Protein AF-A0A5C3LIJ7-F1 (afdb_monomer_lite)

Radius of gyration: 15.21 Å; chains: 1; bounding box: 35×39×39 Å

InterPro domains:
  IPR023210 NADP-dependent oxidoreductase domain [PF00248] (15-131)
  IPR036812 NAD(P)-dependent oxidoreductase domain superfamily [G3DSA:3.20.20.100] (2-132)
  IPR036812 NAD(P)-dependent oxidoreductase domain superfamily [SSF51430] (4-131)
  IPR050523 Aldo/Keto Reductase Detoxification and Biosynthesis [PTHR43364] (5-132)

Secondary structure (DSSP, 8-state):
--EEE-GGG--EEESS-EEGGGBS-TTT-TTPBPHHHHHHHHHHHHTTT--EEEEE--TT---HHHHHHHHHHHHHHHHTT--TTT--EEEEEPP---SSSS-------HHHHHHHHHHHHHHHT-S--SB-

pLDDT: mean 71.36, std 15.49, range [33.0, 88.38]

Organism: NCBI:txid68775

Sequence (132 aa):
ILSVQLSNSGLKVSKIILGCMSYGSPEWQSWILEEEESIKHIKAVCLSSLPLLNMTPYLNLKVYSNGLSKVILGKAIKQHNLPQDEIIVMTKVCPTSHFHLSVCHTHVHSGYIFNSVKKSLECLQLDYVNVL

Structure (mmCIF, N/CA/C/O backbone):
data_AF-A0A5C3LIJ7-F1
#
_entry.id   AF-A0A5C3LIJ7-F1
#
loop_
_atom_site.group_PDB
_atom_site.id
_atom_site.type_symbol
_atom_site.label_atom_id
_atom_site.label_alt_id
_atom_site.label_comp_id
_atom_site.label_asym_id
_atom_site.label_entity_id
_atom_site.label_seq_id
_atom_site.pdbx_PDB_ins_code
_atom_site.Cartn_x
_atom_site.Cartn_y
_atom_site.Cartn_z
_atom_site.occupancy
_atom_site.B_iso_or_equiv
_atom_site.auth_seq_id
_atom_site.auth_comp_id
_atom_site.auth_asym_id
_atom_site.auth_atom_id
_atom_site.pdbx_PDB_model_num
ATOM 1 N N . ILE A 1 1 ? -3.546 0.415 20.564 1.00 55.91 1 ILE A N 1
ATOM 2 C CA . ILE A 1 1 ? -3.079 1.488 19.648 1.00 55.91 1 ILE A CA 1
ATOM 3 C C . ILE A 1 1 ? -4.150 2.573 19.636 1.00 55.91 1 ILE A C 1
ATOM 5 O O . ILE A 1 1 ? -5.321 2.234 19.532 1.00 55.91 1 ILE A O 1
ATOM 9 N N . LEU A 1 2 ? -3.793 3.845 19.854 1.00 63.16 2 LEU A N 1
ATOM 10 C CA . LEU A 1 2 ? -4.766 4.947 19.884 1.00 63.16 2 LEU A CA 1
ATOM 11 C C . LEU A 1 2 ? -5.250 5.223 18.452 1.00 63.16 2 LEU A C 1
ATOM 13 O O . LEU A 1 2 ? -4.527 5.848 17.680 1.00 63.16 2 LEU A O 1
ATOM 17 N N . SER A 1 3 ? -6.440 4.741 18.093 1.00 72.19 3 SER A N 1
ATOM 18 C CA . SER A 1 3 ? -7.085 5.054 16.813 1.00 72.19 3 SER A CA 1
ATOM 19 C C . SER A 1 3 ? -7.663 6.471 16.827 1.00 72.19 3 SER A C 1
ATOM 21 O O . SER A 1 3 ? -8.238 6.886 17.833 1.00 72.19 3 SER A O 1
ATOM 23 N N . VAL A 1 4 ? -7.564 7.189 15.713 1.00 82.62 4 VAL A N 1
ATOM 24 C CA . VAL A 1 4 ? -8.165 8.511 15.498 1.00 82.62 4 VAL A CA 1
ATOM 25 C C . VAL A 1 4 ? -9.199 8.439 14.382 1.00 82.62 4 VAL A C 1
ATOM 27 O O . VAL A 1 4 ? -9.069 7.645 13.451 1.00 82.62 4 VAL A O 1
ATOM 30 N N . GLN A 1 5 ? -10.252 9.246 14.482 1.00 84.88 5 GLN A N 1
ATOM 31 C CA . GLN A 1 5 ? -11.265 9.318 13.437 1.00 84.88 5 GLN A CA 1
ATOM 32 C C . GLN A 1 5 ? -10.744 10.159 12.268 1.00 84.88 5 GLN A C 1
ATOM 34 O O . GLN A 1 5 ? -10.265 11.278 12.463 1.00 84.88 5 GLN A O 1
ATOM 39 N N . LEU A 1 6 ? -10.835 9.621 11.052 1.00 81.00 6 LEU A N 1
ATOM 40 C CA . LEU A 1 6 ? -10.431 10.316 9.837 1.00 81.00 6 LEU A CA 1
ATOM 41 C C . LEU A 1 6 ? -11.521 11.316 9.433 1.00 81.00 6 LEU A C 1
ATOM 43 O O . LEU A 1 6 ? -12.401 11.012 8.624 1.00 81.00 6 LEU A O 1
ATOM 47 N N . SER A 1 7 ? -11.468 12.519 10.009 1.00 85.12 7 SER A N 1
ATOM 48 C CA . SER A 1 7 ? -12.447 13.586 9.760 1.00 85.12 7 SER A CA 1
ATOM 49 C C . SER A 1 7 ? -13.894 13.070 9.920 1.00 85.12 7 SER A C 1
ATOM 51 O O . SER A 1 7 ? -14.186 12.311 10.844 1.00 85.12 7 SER A O 1
ATOM 53 N N . ASN A 1 8 ? -14.797 13.430 9.007 1.00 84.31 8 ASN A N 1
ATOM 54 C CA . ASN A 1 8 ? -16.209 13.041 9.030 1.00 84.31 8 ASN A CA 1
ATOM 55 C C . ASN A 1 8 ? -16.505 11.733 8.271 1.00 84.31 8 ASN A C 1
ATOM 57 O O . ASN A 1 8 ? -17.666 11.408 8.054 1.00 84.31 8 ASN A O 1
ATOM 61 N N . SER A 1 9 ? -15.482 10.969 7.867 1.00 79.38 9 SER A N 1
ATOM 62 C CA . SER A 1 9 ? -15.670 9.724 7.096 1.00 79.38 9 SER A CA 1
ATOM 63 C C . SER A 1 9 ? -16.207 8.551 7.926 1.00 79.38 9 SER A C 1
ATOM 65 O O . SER A 1 9 ? -16.587 7.526 7.371 1.00 79.38 9 SER A O 1
ATOM 67 N N . GLY A 1 10 ? -16.188 8.664 9.258 1.00 82.56 10 GLY A N 1
ATOM 68 C CA . GLY A 1 10 ? -16.522 7.563 10.170 1.00 82.56 10 GLY A CA 1
ATOM 69 C C . GLY A 1 10 ? -15.438 6.480 10.275 1.00 82.56 10 GLY A C 1
ATOM 70 O O . GLY A 1 10 ? -15.540 5.607 11.135 1.00 82.56 10 GLY A O 1
ATOM 71 N N . LEU A 1 11 ? -14.370 6.552 9.469 1.00 81.12 11 LEU A N 1
ATOM 72 C CA . LEU A 1 11 ? -13.253 5.610 9.519 1.00 81.12 11 LEU A CA 1
ATOM 73 C C . LEU A 1 11 ? -12.365 5.881 10.738 1.00 81.12 11 LEU A C 1
ATOM 75 O O . LEU A 1 11 ? -11.951 7.016 10.985 1.00 81.12 11 LEU A O 1
ATOM 79 N N . LYS A 1 12 ? -12.028 4.823 11.479 1.00 81.56 12 LYS A N 1
ATOM 80 C CA . LYS A 1 12 ? -11.029 4.859 12.553 1.00 81.56 12 LYS A CA 1
ATOM 81 C C . LYS A 1 12 ? -9.704 4.345 12.012 1.00 81.56 12 LYS A C 1
ATOM 83 O O . LYS A 1 12 ? -9.618 3.199 11.598 1.00 81.56 12 LYS A O 1
ATOM 88 N N . VAL A 1 13 ? -8.678 5.184 12.040 1.00 78.50 13 VAL A N 1
ATOM 89 C CA . VAL A 1 13 ? -7.340 4.873 11.525 1.00 78.50 13 VAL A CA 1
ATOM 90 C C . VAL A 1 13 ? -6.304 4.960 12.638 1.00 78.50 13 VAL A C 1
ATOM 92 O O . VAL A 1 13 ? -6.519 5.632 13.648 1.00 78.50 13 VAL A O 1
ATOM 95 N N . SER A 1 14 ? -5.160 4.295 12.481 1.00 78.38 14 SER A N 1
ATOM 96 C CA . SER A 1 14 ? -4.025 4.527 13.380 1.00 78.38 14 SER A CA 1
ATOM 97 C C . SER A 1 14 ? -3.483 5.953 13.216 1.00 78.38 14 SER A C 1
ATOM 99 O O . SER A 1 14 ? -3.575 6.548 12.143 1.00 78.38 14 SER A O 1
ATOM 101 N N . LYS A 1 15 ? -2.883 6.504 14.280 1.00 79.12 15 LYS A N 1
ATOM 102 C CA . LYS A 1 15 ? -2.190 7.807 14.236 1.00 79.12 15 LYS A CA 1
ATOM 103 C C . LYS A 1 15 ? -0.999 7.821 13.277 1.00 79.12 15 LYS A C 1
ATOM 105 O O . LYS A 1 15 ? -0.584 8.893 12.851 1.00 79.12 15 LYS A O 1
ATOM 110 N N . ILE A 1 16 ? -0.437 6.651 12.984 1.00 79.06 16 ILE A N 1
ATOM 111 C CA . ILE A 1 16 ? 0.687 6.486 12.063 1.00 79.06 16 ILE A CA 1
ATOM 112 C C . ILE A 1 16 ? 0.165 5.761 10.824 1.00 79.06 16 ILE A C 1
ATOM 114 O O . ILE A 1 16 ? -0.583 4.795 10.940 1.00 79.06 16 ILE A O 1
ATOM 118 N N . ILE A 1 17 ? 0.556 6.238 9.647 1.00 78.75 17 ILE A N 1
ATOM 119 C CA . ILE A 1 17 ? 0.180 5.679 8.346 1.00 78.75 17 ILE A CA 1
ATOM 120 C C . ILE A 1 17 ? 1.466 5.263 7.643 1.00 78.75 17 ILE A C 1
ATOM 122 O O . ILE A 1 17 ? 2.439 6.019 7.645 1.00 78.75 17 ILE A O 1
ATOM 126 N N . LEU A 1 18 ? 1.476 4.083 7.032 1.00 80.69 18 LEU A N 1
ATOM 127 C CA . LEU A 1 18 ? 2.618 3.617 6.259 1.00 80.69 18 LEU A CA 1
ATOM 128 C C . LEU A 1 18 ? 2.492 4.060 4.803 1.00 80.69 18 LEU A C 1
ATOM 130 O O . LEU A 1 18 ? 1.556 3.689 4.095 1.00 80.69 18 LEU A O 1
ATOM 134 N N . GLY A 1 19 ? 3.472 4.832 4.340 1.00 79.38 19 GLY A N 1
ATOM 135 C CA . GLY A 1 19 ? 3.617 5.161 2.928 1.00 79.38 19 GLY A CA 1
ATOM 136 C C . GLY A 1 19 ? 4.288 4.024 2.159 1.00 79.38 19 GLY A C 1
ATOM 137 O O . GLY A 1 19 ? 5.411 3.644 2.468 1.00 79.38 19 GLY A O 1
ATOM 138 N N . CYS A 1 20 ? 3.645 3.537 1.100 1.00 77.50 20 CYS A N 1
ATOM 139 C CA . CYS A 1 20 ? 4.168 2.475 0.231 1.00 77.50 20 CYS A CA 1
ATOM 140 C C . CYS A 1 20 ? 5.078 3.002 -0.899 1.00 77.50 20 CYS A C 1
ATOM 142 O O . CYS A 1 20 ? 5.359 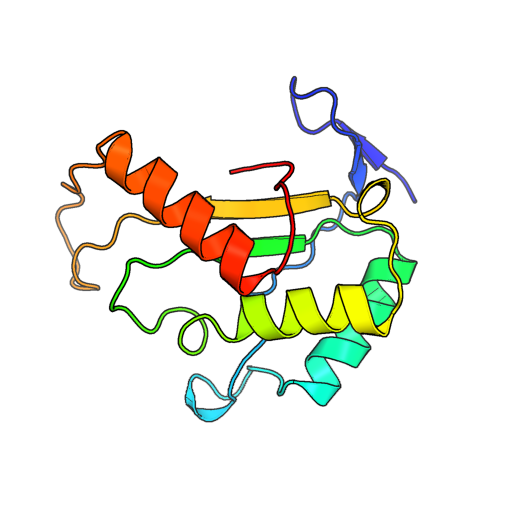2.297 -1.865 1.00 77.50 20 CYS A O 1
ATOM 144 N N . MET A 1 21 ? 5.523 4.260 -0.800 1.00 73.88 21 MET A N 1
ATOM 145 C CA . MET A 1 21 ? 6.399 4.930 -1.773 1.00 73.88 21 MET A CA 1
ATOM 146 C C . MET A 1 21 ? 7.776 4.262 -1.878 1.00 73.88 21 MET A C 1
ATOM 148 O O . MET A 1 21 ? 8.384 4.276 -2.946 1.00 73.88 21 MET A O 1
ATOM 152 N N . SER A 1 22 ? 8.247 3.663 -0.785 1.00 78.25 22 SER A N 1
ATOM 153 C CA . SER A 1 22 ? 9.573 3.048 -0.694 1.00 78.25 22 SER A CA 1
ATOM 154 C C . SER A 1 22 ? 9.607 1.580 -1.128 1.00 78.25 22 SER A C 1
ATOM 156 O O . SER A 1 22 ? 10.610 0.922 -0.888 1.00 78.25 22 SER A O 1
ATOM 158 N N . TYR A 1 23 ? 8.543 1.050 -1.738 1.00 83.88 23 TYR A N 1
ATOM 159 C CA . TYR A 1 23 ? 8.471 -0.349 -2.180 1.00 83.88 23 TYR A CA 1
ATOM 160 C C . TYR A 1 23 ? 8.560 -0.443 -3.701 1.00 83.88 23 TYR A C 1
ATOM 162 O O . TYR A 1 23 ? 7.839 0.261 -4.415 1.00 83.88 23 TYR A O 1
ATOM 170 N N . GLY A 1 24 ? 9.426 -1.312 -4.218 1.00 82.62 24 GLY A N 1
ATOM 171 C CA . GLY A 1 24 ? 9.605 -1.472 -5.657 1.00 82.62 24 GLY A CA 1
ATOM 172 C C . GLY A 1 24 ? 10.994 -1.969 -6.029 1.00 82.62 24 GLY A C 1
ATOM 173 O O . GLY A 1 24 ? 11.491 -2.915 -5.434 1.00 82.62 24 GLY A O 1
ATOM 174 N N . SER A 1 25 ? 11.601 -1.345 -7.039 1.00 79.19 25 SER A N 1
ATOM 175 C CA . SER A 1 25 ? 12.957 -1.669 -7.479 1.00 79.19 25 SER A CA 1
ATOM 176 C C . SER A 1 25 ? 13.948 -0.602 -6.987 1.00 79.19 25 SER A C 1
ATOM 178 O O . SER A 1 25 ? 13.719 0.584 -7.258 1.00 79.19 25 SER A O 1
ATOM 180 N N . PRO A 1 26 ? 15.061 -0.991 -6.335 1.00 82.19 26 PRO A N 1
ATOM 181 C CA . PRO A 1 26 ? 16.173 -0.100 -5.994 1.00 82.19 26 PRO A CA 1
ATOM 182 C C . PRO A 1 26 ? 16.767 0.632 -7.204 1.00 82.19 26 PRO A C 1
ATOM 184 O O . PRO A 1 26 ? 17.369 1.692 -7.049 1.00 82.19 26 PRO A O 1
ATOM 187 N N . GLU A 1 27 ? 16.560 0.113 -8.421 1.00 78.56 27 GLU A N 1
ATOM 188 C CA . GLU A 1 27 ? 16.952 0.784 -9.667 1.00 78.56 27 GLU A CA 1
ATOM 189 C C . GLU A 1 27 ? 16.276 2.151 -9.840 1.00 78.56 27 GLU A C 1
ATOM 191 O O . GLU A 1 27 ? 16.805 3.018 -10.533 1.00 78.56 27 GLU A O 1
ATOM 196 N N . TRP A 1 28 ? 15.097 2.361 -9.236 1.00 70.31 28 TRP A N 1
ATOM 197 C CA . TRP A 1 28 ? 14.395 3.638 -9.342 1.00 70.31 28 TRP A CA 1
ATOM 198 C C . TRP A 1 28 ? 15.019 4.704 -8.432 1.00 70.31 28 TRP A C 1
ATOM 200 O O . TRP A 1 28 ? 15.212 5.831 -8.883 1.00 70.31 28 TRP A O 1
ATOM 210 N N . GLN A 1 29 ? 15.344 4.353 -7.184 1.00 76.06 29 GLN A N 1
ATOM 211 C CA . GLN A 1 29 ? 16.062 5.159 -6.188 1.00 76.06 29 GLN A CA 1
ATOM 212 C C . GLN A 1 29 ? 16.695 4.225 -5.146 1.00 76.06 29 GLN A C 1
ATOM 214 O O . GLN A 1 29 ? 16.082 3.238 -4.741 1.00 76.06 29 GLN A O 1
ATOM 219 N N . SER A 1 30 ? 17.872 4.585 -4.632 1.00 79.50 30 SER A N 1
ATOM 220 C CA . SER A 1 30 ? 18.656 3.744 -3.712 1.00 79.50 30 SER A CA 1
ATOM 221 C C . SER A 1 30 ? 17.986 3.443 -2.365 1.00 79.50 30 SER A C 1
ATOM 223 O O . SER A 1 30 ? 18.382 2.501 -1.687 1.00 79.50 30 SER A O 1
ATOM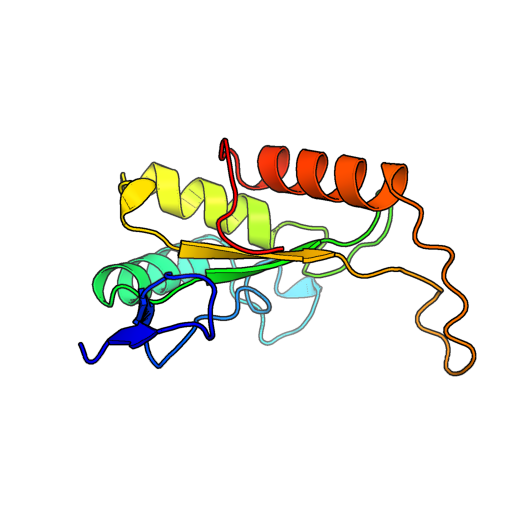 225 N N . TRP A 1 31 ? 16.979 4.221 -1.960 1.00 78.25 31 TRP A N 1
ATOM 226 C CA . TRP A 1 31 ? 16.225 4.020 -0.714 1.00 78.25 31 TRP A CA 1
ATOM 227 C C . TRP A 1 31 ? 15.004 3.100 -0.863 1.00 78.25 31 TRP A C 1
ATOM 229 O O . TRP A 1 31 ? 14.213 2.970 0.074 1.00 78.25 31 TRP A O 1
ATOM 239 N N . ILE A 1 32 ? 14.789 2.524 -2.045 1.00 83.50 32 ILE A N 1
ATOM 240 C CA . ILE A 1 32 ? 13.655 1.637 -2.304 1.00 83.50 32 ILE A CA 1
ATOM 241 C C . ILE A 1 32 ? 14.012 0.221 -1.882 1.00 83.50 32 ILE A C 1
ATOM 243 O O . ILE A 1 32 ? 15.078 -0.291 -2.204 1.00 83.50 32 ILE A O 1
ATOM 247 N N . LEU A 1 33 ? 13.080 -0.408 -1.178 1.00 84.25 33 LEU A N 1
ATOM 248 C CA . LEU A 1 33 ? 13.169 -1.787 -0.740 1.00 84.25 33 LEU A CA 1
ATOM 249 C C . LEU A 1 33 ? 12.651 -2.719 -1.836 1.00 84.25 33 LEU A C 1
ATOM 251 O O . LEU A 1 33 ? 11.604 -2.462 -2.441 1.00 84.25 33 LEU A O 1
ATOM 255 N N . GLU A 1 34 ? 13.367 -3.823 -2.040 1.00 88.38 34 GLU A N 1
ATOM 256 C CA . GLU A 1 34 ? 12.940 -4.923 -2.906 1.00 88.38 34 GLU A CA 1
ATOM 257 C C . GLU A 1 34 ? 11.713 -5.648 -2.340 1.00 88.38 34 GLU A C 1
ATOM 259 O O . GLU A 1 34 ? 11.308 -5.434 -1.193 1.00 88.38 34 GLU A O 1
ATOM 264 N N . GLU A 1 35 ? 11.103 -6.513 -3.153 1.00 86.06 35 GLU A N 1
ATOM 265 C CA . GLU A 1 35 ? 9.862 -7.221 -2.821 1.00 86.06 35 GLU A CA 1
ATOM 266 C C . GLU A 1 35 ? 9.952 -7.975 -1.485 1.00 86.06 35 GLU A C 1
ATOM 268 O O . GLU A 1 35 ? 9.064 -7.825 -0.648 1.00 86.06 35 GLU A O 1
ATOM 273 N N . GLU A 1 36 ? 11.031 -8.721 -1.239 1.00 87.06 36 GLU A N 1
ATOM 274 C CA . GLU A 1 36 ? 11.167 -9.537 -0.026 1.00 87.06 36 GLU A CA 1
ATOM 275 C C . GLU A 1 36 ? 11.199 -8.685 1.255 1.00 87.06 36 GLU A C 1
ATOM 277 O O . GLU A 1 36 ? 10.436 -8.925 2.196 1.00 87.06 36 GLU A O 1
ATOM 282 N N . GLU A 1 37 ? 12.040 -7.648 1.279 1.00 87.69 37 GLU A N 1
ATOM 283 C CA . GLU A 1 37 ? 12.155 -6.732 2.420 1.00 87.69 37 GLU A CA 1
ATOM 284 C C . GLU A 1 37 ? 10.892 -5.882 2.597 1.00 87.69 37 GLU A C 1
ATOM 286 O O . GLU A 1 37 ? 10.438 -5.652 3.720 1.00 87.69 37 GLU A O 1
ATOM 291 N N . SER A 1 38 ? 10.260 -5.482 1.493 1.00 86.44 38 SER A N 1
ATOM 292 C CA . SER A 1 38 ? 8.976 -4.782 1.516 1.00 86.44 38 SER A CA 1
ATOM 293 C C . SER A 1 38 ? 7.884 -5.637 2.158 1.00 86.44 38 SER A C 1
ATOM 295 O O . SER A 1 38 ? 7.157 -5.143 3.017 1.00 86.44 38 SER A O 1
ATOM 297 N N . ILE A 1 39 ? 7.785 -6.924 1.806 1.00 86.50 39 ILE A N 1
ATOM 298 C CA . ILE A 1 39 ? 6.801 -7.853 2.384 1.00 86.50 39 ILE A CA 1
ATOM 299 C C . ILE A 1 39 ? 7.039 -8.023 3.891 1.00 86.50 39 ILE A C 1
ATOM 301 O O . ILE A 1 39 ? 6.094 -7.918 4.677 1.00 86.50 39 ILE A O 1
ATOM 305 N N . LYS A 1 40 ? 8.297 -8.204 4.322 1.00 86.56 40 LYS A N 1
ATOM 306 C CA . LYS A 1 40 ? 8.652 -8.273 5.753 1.00 86.56 40 LYS A CA 1
ATOM 307 C C . LYS A 1 40 ? 8.243 -7.000 6.497 1.00 86.56 40 LYS A C 1
ATOM 309 O O . LYS A 1 40 ? 7.660 -7.079 7.581 1.00 86.56 40 LYS A O 1
ATOM 314 N N . HIS A 1 41 ? 8.503 -5.835 5.907 1.00 84.69 41 HIS A N 1
ATOM 315 C CA . HIS A 1 41 ? 8.149 -4.546 6.493 1.00 84.69 41 HIS A CA 1
ATOM 316 C C . HIS A 1 41 ? 6.626 -4.364 6.591 1.00 84.69 41 HIS A C 1
ATOM 318 O O . HIS A 1 41 ? 6.120 -3.985 7.649 1.00 84.69 41 HIS A O 1
ATOM 324 N N . ILE A 1 42 ? 5.882 -4.713 5.536 1.00 82.06 42 ILE A N 1
ATOM 325 C CA . ILE A 1 42 ? 4.414 -4.670 5.527 1.00 82.06 42 ILE A CA 1
ATOM 326 C C . ILE A 1 42 ? 3.851 -5.581 6.620 1.00 82.06 42 ILE A C 1
ATOM 328 O O . ILE A 1 42 ? 2.975 -5.154 7.364 1.00 82.06 42 ILE A O 1
ATOM 332 N N . LYS A 1 43 ? 4.395 -6.791 6.807 1.00 82.25 43 LYS A N 1
ATOM 333 C CA . LYS A 1 43 ? 3.983 -7.693 7.894 1.00 82.25 43 LYS A CA 1
ATOM 334 C C . LYS A 1 43 ? 4.129 -7.049 9.274 1.00 82.25 43 LYS A C 1
ATOM 336 O O . LYS A 1 43 ? 3.196 -7.095 10.073 1.00 82.25 43 LYS A O 1
ATOM 341 N N . ALA A 1 44 ? 5.285 -6.444 9.554 1.00 80.56 44 ALA A N 1
ATOM 342 C CA . ALA A 1 44 ? 5.551 -5.783 10.834 1.00 80.56 4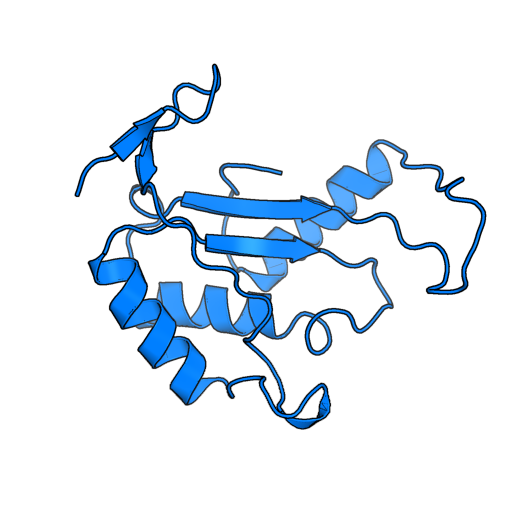4 ALA A CA 1
ATOM 343 C C . ALA A 1 44 ? 4.578 -4.620 11.094 1.00 80.56 44 ALA A C 1
ATOM 345 O O . ALA A 1 44 ? 4.129 -4.394 12.220 1.00 80.56 44 ALA A O 1
ATOM 346 N N . VAL A 1 45 ? 4.210 -3.911 10.031 1.00 74.50 45 VAL A N 1
ATOM 347 C CA . VAL A 1 45 ? 3.292 -2.779 10.093 1.00 74.50 45 VAL A CA 1
ATOM 348 C C . VAL A 1 45 ? 1.827 -3.211 10.202 1.00 74.50 45 VAL A C 1
ATOM 350 O O . VAL A 1 45 ? 1.075 -2.616 10.974 1.00 74.50 45 VAL A O 1
ATOM 353 N N . CYS A 1 46 ? 1.413 -4.261 9.497 1.00 67.31 46 CYS A N 1
ATOM 354 C CA . CYS A 1 46 ? 0.062 -4.809 9.589 1.00 67.31 46 CYS A CA 1
ATOM 355 C C . CYS A 1 46 ? -0.220 -5.402 10.975 1.00 67.31 46 CYS A C 1
ATOM 357 O O . CYS A 1 46 ? -1.320 -5.220 11.488 1.00 67.31 46 CYS A O 1
ATOM 359 N N . LEU A 1 47 ? 0.788 -5.976 11.646 1.00 56.16 47 LEU A N 1
ATOM 360 C CA . LEU A 1 47 ? 0.698 -6.331 13.073 1.00 56.16 47 LEU A CA 1
ATOM 361 C C . LEU A 1 47 ? 0.394 -5.119 13.973 1.00 56.16 47 LEU A C 1
ATOM 363 O O . LEU A 1 47 ? -0.133 -5.274 15.070 1.00 56.16 47 LEU A O 1
ATOM 367 N N . SER A 1 48 ? 0.709 -3.911 13.504 1.00 54.03 48 SER A N 1
ATOM 368 C CA . SER A 1 48 ? 0.451 -2.646 14.196 1.00 54.03 48 SER A CA 1
ATOM 369 C C . SER A 1 48 ? -0.821 -1.932 13.703 1.00 54.03 48 SER A C 1
ATOM 371 O O . SER A 1 48 ? -1.040 -0.774 14.061 1.00 54.03 48 SER A O 1
ATOM 373 N N . SER A 1 49 ? -1.653 -2.582 12.876 1.00 55.62 49 SER A N 1
ATOM 374 C CA . SER A 1 49 ? -2.910 -2.037 12.328 1.00 55.62 49 SER A CA 1
ATOM 375 C C . SER A 1 49 ? -2.766 -0.643 11.691 1.00 55.62 49 SER A C 1
ATOM 377 O O . SER A 1 49 ? -3.635 0.221 11.858 1.00 55.62 49 SER A O 1
ATOM 379 N N . LEU A 1 50 ? -1.649 -0.371 11.004 1.00 52.56 50 LEU A N 1
ATOM 380 C CA . LEU A 1 50 ? -1.461 0.921 10.338 1.00 52.56 50 LEU A CA 1
ATOM 381 C C . LEU A 1 50 ? -2.131 0.918 8.953 1.00 52.56 50 LEU A C 1
ATOM 383 O O . LEU A 1 50 ? -1.971 -0.045 8.202 1.00 52.56 50 LEU A O 1
ATOM 387 N N . PRO A 1 51 ? -2.845 1.991 8.578 1.00 53.66 51 PRO A N 1
ATOM 388 C CA . PRO A 1 51 ? -3.336 2.172 7.217 1.00 53.66 51 PRO A CA 1
ATOM 389 C C . PRO A 1 51 ? -2.179 2.307 6.219 1.00 53.66 51 PRO A C 1
ATOM 391 O O . PRO A 1 51 ? -1.113 2.844 6.538 1.00 53.66 51 PRO A O 1
ATOM 394 N N . LEU A 1 52 ? -2.419 1.844 4.995 1.00 58.28 52 LEU A N 1
ATOM 395 C CA . LEU A 1 52 ? -1.440 1.803 3.912 1.00 58.28 52 LEU A CA 1
ATOM 396 C C . LEU A 1 52 ? -1.797 2.840 2.853 1.00 58.28 52 LEU A C 1
ATOM 398 O O . LEU A 1 52 ? -2.879 2.785 2.269 1.00 58.28 52 LEU A O 1
ATOM 402 N N . LEU A 1 53 ? -0.884 3.775 2.594 1.00 55.59 53 LEU A N 1
ATOM 403 C CA . LEU A 1 53 ? -1.049 4.817 1.586 1.00 55.59 53 LEU A CA 1
ATOM 404 C C . LEU A 1 53 ? -0.234 4.485 0.336 1.00 55.59 53 LEU A C 1
ATOM 406 O O . LEU A 1 53 ? 0.987 4.326 0.401 1.00 55.59 53 LEU A O 1
ATOM 410 N N . ASN A 1 54 ? -0.898 4.441 -0.815 1.00 57.38 54 ASN A N 1
ATOM 411 C CA . ASN A 1 54 ? -0.260 4.208 -2.108 1.00 57.38 54 ASN A CA 1
ATOM 412 C C . ASN A 1 54 ? -0.700 5.247 -3.159 1.00 57.38 54 ASN A C 1
ATOM 414 O O . ASN A 1 54 ? -1.718 5.914 -3.000 1.00 57.38 54 ASN A O 1
ATOM 418 N N . MET A 1 55 ? 0.034 5.394 -4.263 1.00 48.31 55 MET A N 1
ATOM 419 C CA . MET A 1 55 ? -0.286 6.363 -5.323 1.00 48.31 55 MET A CA 1
ATOM 420 C C . MET A 1 55 ? -0.547 5.674 -6.662 1.00 48.31 55 MET A C 1
ATOM 422 O O . MET A 1 55 ? 0.115 4.704 -7.024 1.00 48.31 55 MET A O 1
ATOM 426 N N . THR A 1 56 ? -1.485 6.210 -7.435 1.00 50.25 56 THR A N 1
ATOM 427 C CA . THR A 1 56 ? -1.840 5.748 -8.776 1.00 50.25 56 THR A CA 1
ATOM 428 C C . THR A 1 56 ? -1.334 6.716 -9.844 1.00 50.25 56 THR A C 1
ATOM 430 O O . THR A 1 56 ? -1.898 7.804 -9.976 1.00 50.25 56 THR A O 1
ATOM 433 N N . PRO A 1 57 ? -0.307 6.342 -10.630 1.00 43.97 57 PRO A N 1
ATOM 434 C CA . PRO A 1 57 ? 0.025 7.039 -11.869 1.00 43.97 57 PRO A CA 1
ATOM 435 C C . PRO A 1 57 ? -0.789 6.537 -13.076 1.00 43.97 57 PRO A C 1
ATOM 437 O O . PRO A 1 57 ? -1.258 5.397 -13.104 1.00 43.97 57 PRO A O 1
ATOM 440 N N . TYR A 1 58 ? -0.930 7.408 -14.083 1.00 37.22 58 TYR A N 1
ATOM 441 C CA . TYR A 1 58 ? -1.589 7.133 -15.365 1.00 37.22 58 TYR A CA 1
ATOM 442 C C . TYR A 1 58 ? -0.887 6.036 -16.181 1.00 37.22 58 TYR A C 1
ATOM 444 O O . TYR A 1 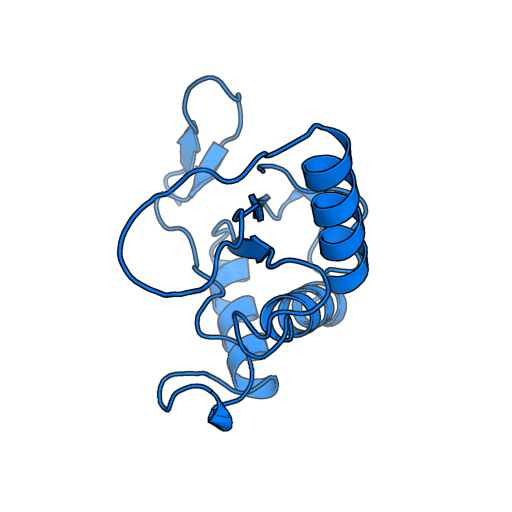58 ? 0.297 5.752 -16.005 1.00 37.22 58 TYR A O 1
ATOM 452 N N . LEU A 1 59 ? -1.652 5.475 -17.124 1.00 36.25 59 LEU A N 1
ATOM 453 C CA . LEU A 1 59 ? -1.465 4.262 -17.920 1.00 36.25 59 LEU A CA 1
ATOM 454 C C . LEU A 1 59 ? -0.082 3.998 -18.546 1.00 36.25 59 LEU A C 1
ATOM 456 O O . LEU A 1 59 ? 0.135 2.863 -18.946 1.00 36.25 59 LEU A O 1
ATOM 460 N N . ASN A 1 60 ? 0.829 4.970 -18.602 1.00 36.38 60 ASN A N 1
ATOM 461 C CA . ASN A 1 60 ? 2.143 4.848 -19.245 1.00 36.38 60 ASN A CA 1
ATOM 462 C C . ASN A 1 60 ? 3.296 5.498 -18.454 1.00 36.38 60 ASN A C 1
ATOM 464 O O . ASN A 1 60 ? 4.405 5.597 -18.977 1.00 36.38 60 ASN A O 1
ATOM 468 N N . LEU A 1 61 ? 3.067 5.966 -17.219 1.00 41.59 61 LEU A N 1
ATOM 469 C CA . LEU A 1 61 ? 4.100 6.649 -16.435 1.00 41.59 61 LEU A CA 1
ATOM 470 C C . LEU A 1 61 ? 4.628 5.777 -15.288 1.00 41.59 61 LEU A C 1
ATOM 472 O O . LEU A 1 61 ? 3.879 5.346 -14.410 1.00 41.59 61 LEU A O 1
ATOM 476 N N . LYS A 1 62 ? 5.951 5.586 -15.275 1.00 48.16 62 LYS A N 1
ATOM 477 C CA . LYS A 1 62 ? 6.714 4.825 -14.276 1.00 48.16 62 LYS A CA 1
ATOM 478 C C . LYS A 1 62 ? 6.848 5.586 -12.944 1.00 48.16 62 LYS A C 1
ATOM 480 O O . LYS A 1 62 ? 7.955 5.939 -12.555 1.00 48.16 62 LYS A O 1
ATOM 485 N N . VAL A 1 63 ? 5.754 5.873 -12.238 1.00 51.34 63 VAL A N 1
ATOM 486 C CA . VAL A 1 63 ? 5.846 6.403 -10.858 1.00 51.34 63 VAL A CA 1
ATOM 487 C C . VAL A 1 63 ? 5.822 5.234 -9.868 1.00 51.34 63 VAL A C 1
ATOM 489 O O . VAL A 1 63 ? 5.085 4.273 -10.086 1.00 51.34 63 VAL A O 1
ATOM 492 N N . TYR A 1 64 ? 6.652 5.282 -8.819 1.00 51.50 64 TYR A N 1
ATOM 493 C CA . TYR A 1 64 ? 6.834 4.194 -7.840 1.00 51.50 64 TYR A CA 1
ATOM 494 C C . TYR A 1 64 ? 7.222 2.862 -8.465 1.00 51.50 64 TYR A C 1
ATOM 496 O O . TYR A 1 64 ? 6.481 1.880 -8.400 1.00 51.50 64 TYR A O 1
ATOM 504 N N . SER A 1 65 ? 8.389 2.843 -9.112 1.00 53.84 65 SER A N 1
ATOM 505 C CA . SER A 1 65 ? 8.912 1.639 -9.766 1.00 53.84 65 SER A CA 1
ATOM 506 C C . SER A 1 65 ? 7.896 1.009 -10.730 1.00 53.84 65 SER A C 1
ATOM 508 O O . SER A 1 65 ? 7.695 -0.197 -10.735 1.00 53.84 65 SER A O 1
ATOM 510 N N . ASN A 1 66 ? 7.195 1.828 -11.522 1.00 59.94 66 ASN A N 1
ATOM 511 C CA . ASN A 1 66 ? 6.201 1.363 -12.498 1.00 59.94 66 ASN A CA 1
ATOM 512 C C . ASN A 1 66 ? 4.978 0.633 -11.898 1.00 59.94 66 ASN A C 1
ATOM 514 O O . ASN A 1 66 ? 4.445 -0.293 -12.505 1.00 59.94 66 ASN A O 1
ATOM 518 N N . GLY A 1 67 ? 4.523 1.040 -10.708 1.00 65.31 67 GLY A N 1
ATOM 519 C CA . GLY A 1 67 ? 3.381 0.411 -10.034 1.00 65.31 67 GLY A CA 1
ATOM 520 C C . GLY A 1 67 ? 3.717 -0.890 -9.298 1.00 65.31 67 GLY A C 1
ATOM 521 O O . GLY A 1 67 ? 2.809 -1.524 -8.756 1.00 65.31 67 GLY A O 1
ATOM 522 N N . LEU A 1 68 ? 5.001 -1.265 -9.216 1.00 73.19 68 LEU A N 1
ATOM 523 C CA . LEU A 1 68 ? 5.458 -2.426 -8.445 1.00 73.19 68 LEU A CA 1
ATOM 524 C C . LEU A 1 68 ? 5.084 -2.321 -6.964 1.00 73.19 68 LEU A C 1
ATOM 526 O O . LEU A 1 68 ? 4.736 -3.333 -6.368 1.00 73.19 68 LEU A O 1
ATOM 530 N N . SER A 1 69 ? 5.045 -1.114 -6.389 1.00 74.38 69 SER A N 1
ATOM 531 C CA . SER A 1 69 ? 4.621 -0.907 -4.995 1.00 74.38 69 SER A CA 1
ATOM 532 C C . SER A 1 69 ? 3.235 -1.495 -4.699 1.00 74.38 69 SER A C 1
ATOM 534 O O . SER A 1 69 ? 2.995 -2.029 -3.620 1.00 74.38 69 SER A O 1
ATOM 536 N N . LYS A 1 70 ? 2.309 -1.417 -5.663 1.00 74.88 70 LYS A N 1
ATOM 537 C CA . LYS A 1 70 ? 0.946 -1.955 -5.543 1.00 74.88 70 LYS A CA 1
ATOM 538 C C . LYS A 1 70 ? 0.923 -3.467 -5.651 1.00 74.88 70 LYS A C 1
ATOM 540 O O . LYS A 1 70 ? 0.232 -4.114 -4.877 1.00 74.88 70 LYS A O 1
ATOM 545 N N . VAL A 1 71 ? 1.690 -4.009 -6.592 1.00 82.62 71 VAL A N 1
ATOM 546 C CA . VAL A 1 71 ? 1.789 -5.456 -6.795 1.00 82.62 71 VAL A CA 1
ATOM 547 C C . VAL A 1 71 ? 2.399 -6.115 -5.561 1.00 82.62 71 VAL A C 1
ATOM 549 O O . VAL A 1 71 ? 1.852 -7.092 -5.060 1.00 82.62 71 VAL A O 1
ATOM 552 N N . ILE A 1 72 ? 3.482 -5.541 -5.030 1.00 84.88 72 ILE A N 1
ATOM 553 C CA . ILE A 1 72 ? 4.129 -5.995 -3.794 1.00 84.88 72 ILE A CA 1
ATOM 554 C C . ILE A 1 72 ? 3.144 -5.924 -2.627 1.00 84.88 72 ILE A C 1
ATOM 556 O O . ILE A 1 72 ? 3.037 -6.879 -1.862 1.00 84.88 72 ILE A O 1
ATOM 560 N N . LEU A 1 73 ? 2.372 -4.837 -2.515 1.00 82.88 73 LEU A N 1
ATOM 561 C CA . LEU A 1 73 ? 1.381 -4.713 -1.452 1.00 82.88 73 LEU A CA 1
ATOM 562 C C . LEU A 1 73 ? 0.260 -5.761 -1.561 1.00 82.88 73 LEU A C 1
ATOM 564 O O . LEU A 1 73 ? -0.056 -6.417 -0.572 1.00 82.88 73 LEU A O 1
ATOM 568 N N . GLY A 1 74 ? -0.307 -5.958 -2.753 1.00 83.31 74 GLY A N 1
ATOM 569 C CA . GLY A 1 74 ? -1.329 -6.980 -2.994 1.00 83.31 74 GLY A CA 1
ATOM 570 C C . GLY A 1 74 ? -0.825 -8.395 -2.702 1.00 83.31 74 GLY A C 1
ATOM 571 O O . GLY A 1 74 ? -1.506 -9.185 -2.045 1.00 83.31 74 GLY A O 1
ATOM 572 N N . LYS A 1 75 ? 0.414 -8.699 -3.110 1.00 86.69 75 LYS A N 1
ATOM 573 C CA . LYS A 1 75 ? 1.096 -9.955 -2.769 1.00 86.69 75 LYS A CA 1
ATOM 574 C C . LYS A 1 75 ? 1.283 -10.111 -1.262 1.00 86.69 75 LYS A C 1
ATOM 576 O O . LYS A 1 75 ? 0.975 -11.178 -0.745 1.00 86.69 75 LYS A O 1
ATOM 581 N N . ALA A 1 76 ? 1.734 -9.072 -0.557 1.00 85.94 76 ALA A N 1
ATOM 582 C CA . ALA A 1 76 ? 1.940 -9.114 0.891 1.00 85.94 76 ALA A CA 1
ATOM 583 C C . ALA A 1 76 ? 0.633 -9.404 1.648 1.00 85.94 76 ALA A C 1
ATOM 585 O O . ALA A 1 76 ? 0.620 -10.242 2.548 1.00 85.94 76 ALA A O 1
ATOM 586 N N . ILE A 1 77 ? -0.473 -8.763 1.246 1.00 82.31 77 ILE A N 1
ATOM 587 C CA . ILE A 1 77 ? -1.805 -8.992 1.829 1.00 82.31 77 ILE A CA 1
ATOM 588 C C . ILE A 1 77 ? -2.218 -10.459 1.666 1.00 82.31 77 ILE A C 1
ATOM 590 O O . ILE A 1 77 ? -2.600 -11.101 2.646 1.00 82.31 77 ILE A O 1
ATOM 594 N N . LYS A 1 78 ? -2.069 -11.014 0.455 1.00 84.75 78 LYS A N 1
ATOM 595 C CA . LYS A 1 78 ? -2.394 -12.420 0.167 1.00 84.75 78 LYS A CA 1
ATOM 596 C C . LYS A 1 78 ? -1.468 -13.400 0.882 1.00 84.75 78 LYS A C 1
ATOM 598 O O . LYS A 1 78 ? -1.934 -14.364 1.474 1.00 84.75 78 LYS A O 1
ATOM 603 N N . GLN A 1 79 ? -0.163 -13.150 0.868 1.00 86.88 79 GLN A N 1
ATOM 604 C CA . GLN A 1 79 ? 0.838 -14.026 1.480 1.00 86.88 79 GLN A CA 1
ATOM 605 C C . GLN A 1 79 ? 0.692 -14.105 3.003 1.00 86.88 79 GLN A C 1
ATOM 607 O O . GLN A 1 79 ? 0.994 -15.136 3.604 1.00 86.88 79 GLN A O 1
ATOM 612 N N . HIS A 1 80 ? 0.235 -13.028 3.639 1.00 83.50 80 HIS A N 1
ATOM 613 C CA . HIS A 1 80 ? 0.002 -12.986 5.079 1.00 83.50 80 HIS A CA 1
ATOM 614 C C . HIS A 1 80 ? -1.444 -13.287 5.482 1.00 83.50 80 HIS A C 1
ATOM 616 O O . HIS A 1 80 ? -1.733 -13.238 6.675 1.00 83.50 80 HIS A O 1
ATOM 622 N N . ASN A 1 81 ? -2.319 -13.640 4.527 1.00 82.56 81 ASN A N 1
ATOM 623 C CA . ASN A 1 81 ? -3.749 -13.884 4.749 1.00 82.56 81 ASN A CA 1
ATOM 624 C C . ASN A 1 81 ? -4.394 -12.788 5.608 1.00 82.56 81 ASN A C 1
ATOM 626 O O . ASN A 1 81 ? -5.144 -13.073 6.542 1.00 82.56 81 ASN A O 1
ATOM 630 N N . LEU A 1 82 ? -4.047 -11.530 5.329 1.00 79.19 82 LEU A N 1
ATOM 631 C CA . LEU A 1 82 ? -4.557 -10.421 6.118 1.00 79.19 82 LEU A CA 1
ATOM 632 C C . LEU A 1 82 ? -6.032 -10.191 5.764 1.00 79.19 82 LEU A C 1
ATOM 634 O O . LEU A 1 82 ? -6.349 -10.058 4.577 1.00 79.19 82 LEU A O 1
ATOM 638 N N . PRO A 1 83 ? -6.934 -10.131 6.757 1.00 76.81 83 PRO A N 1
ATOM 639 C CA . PRO A 1 83 ? -8.342 -9.873 6.503 1.00 76.81 83 PRO A CA 1
ATOM 640 C C . PRO A 1 83 ? -8.512 -8.467 5.921 1.00 76.81 83 PRO A C 1
ATOM 642 O O . PRO A 1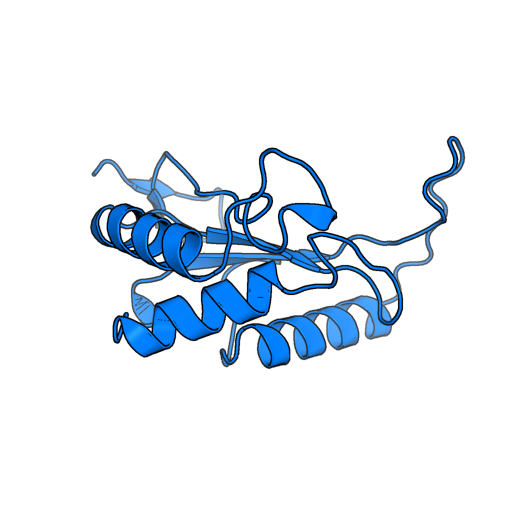 83 ? -8.116 -7.471 6.526 1.00 76.81 83 PRO A O 1
ATOM 645 N N . GLN A 1 84 ? -9.110 -8.388 4.733 1.00 70.88 84 GLN A N 1
ATOM 646 C CA . GLN A 1 84 ? -9.305 -7.131 4.006 1.00 70.88 84 GLN A CA 1
ATOM 647 C C . GLN A 1 84 ? -10.167 -6.126 4.790 1.00 70.88 84 GLN A C 1
ATOM 649 O O . GLN A 1 84 ? -9.990 -4.920 4.639 1.00 70.88 84 GLN A O 1
ATOM 654 N N . ASP A 1 85 ? -11.033 -6.614 5.682 1.00 73.50 85 ASP A N 1
ATOM 655 C CA . ASP A 1 85 ? -11.882 -5.793 6.551 1.00 73.50 85 ASP A CA 1
ATOM 656 C C . ASP A 1 85 ? -11.105 -5.088 7.678 1.00 73.50 85 ASP A C 1
ATOM 658 O O . ASP A 1 85 ? -11.550 -4.060 8.190 1.00 73.50 85 ASP A O 1
ATOM 662 N N . GLU A 1 86 ? -9.932 -5.604 8.063 1.00 74.81 86 GLU A N 1
ATOM 663 C CA . GLU A 1 86 ? -9.087 -5.001 9.105 1.00 74.81 86 GLU A CA 1
ATOM 664 C C . GLU A 1 86 ? -8.025 -4.058 8.530 1.00 74.81 86 GLU A C 1
ATOM 666 O O . GLU A 1 86 ? -7.424 -3.262 9.259 1.00 74.81 86 GLU A O 1
ATOM 671 N N . ILE A 1 87 ? -7.785 -4.124 7.218 1.00 77.56 87 ILE A N 1
ATOM 672 C CA . ILE A 1 87 ? -6.800 -3.289 6.541 1.00 77.56 87 ILE A CA 1
ATOM 673 C C . ILE A 1 87 ? -7.496 -2.078 5.937 1.00 77.56 87 ILE A C 1
ATOM 675 O O . ILE A 1 87 ? -8.391 -2.188 5.104 1.00 77.56 87 ILE A O 1
ATOM 679 N N . ILE A 1 88 ? -7.007 -0.894 6.293 1.00 80.19 88 ILE A N 1
ATOM 680 C CA . ILE A 1 88 ? -7.432 0.345 5.649 1.00 80.19 88 ILE A CA 1
ATOM 681 C C . ILE A 1 88 ? -6.440 0.674 4.536 1.00 80.19 88 ILE A C 1
ATOM 683 O O . ILE A 1 88 ? -5.309 1.098 4.794 1.00 80.19 88 ILE A O 1
ATOM 687 N N . VAL A 1 89 ? -6.876 0.487 3.292 1.00 80.19 89 VAL A N 1
ATOM 688 C CA . VAL A 1 89 ? -6.103 0.804 2.089 1.00 80.19 89 VAL A CA 1
ATOM 689 C C . VAL A 1 89 ? -6.541 2.157 1.549 1.00 80.19 89 VAL A C 1
ATOM 691 O O . VAL A 1 89 ? -7.707 2.376 1.217 1.00 80.19 89 VAL A O 1
ATOM 694 N N . MET A 1 90 ? -5.581 3.066 1.436 1.00 80.31 90 MET A N 1
ATOM 695 C CA . MET A 1 90 ? -5.767 4.390 0.861 1.00 80.31 90 MET A CA 1
ATOM 696 C C . MET A 1 90 ? -4.952 4.491 -0.421 1.00 80.31 90 MET A C 1
ATOM 698 O O . MET A 1 90 ? -3.760 4.174 -0.451 1.00 80.31 90 MET A O 1
ATOM 702 N N . THR A 1 91 ? -5.575 4.956 -1.496 1.00 75.88 91 THR A N 1
ATOM 703 C CA . THR A 1 91 ? -4.870 5.263 -2.738 1.00 75.88 91 THR A CA 1
ATOM 704 C C . THR A 1 91 ? -5.079 6.720 -3.111 1.00 75.88 91 THR A C 1
ATOM 706 O O . THR A 1 91 ? -6.027 7.326 -2.650 1.00 75.88 91 THR A O 1
ATOM 709 N N . LYS A 1 92 ? -4.176 7.297 -3.905 1.00 73.62 92 LYS A N 1
ATOM 710 C CA . LYS A 1 92 ? -4.305 8.660 -4.433 1.00 73.62 92 LYS A CA 1
ATOM 711 C C . LYS A 1 92 ? -4.271 8.628 -5.950 1.00 73.62 92 LYS A C 1
ATOM 713 O O . LYS A 1 92 ? -3.370 8.017 -6.527 1.00 73.62 92 LYS A O 1
ATOM 718 N N . VAL A 1 93 ? -5.190 9.331 -6.603 1.00 73.50 93 VAL A N 1
ATOM 719 C CA . VAL A 1 93 ? -5.107 9.590 -8.048 1.00 73.50 93 VAL A CA 1
ATOM 720 C C . VAL A 1 93 ? -4.306 10.864 -8.278 1.00 73.50 93 VAL A C 1
ATOM 722 O O . VAL A 1 93 ? -4.702 11.942 -7.841 1.00 73.50 93 VAL A O 1
ATOM 725 N N . CYS A 1 94 ? -3.179 10.751 -8.979 1.00 63.84 94 CYS A N 1
ATOM 726 C CA . CYS A 1 94 ? -2.422 11.921 -9.408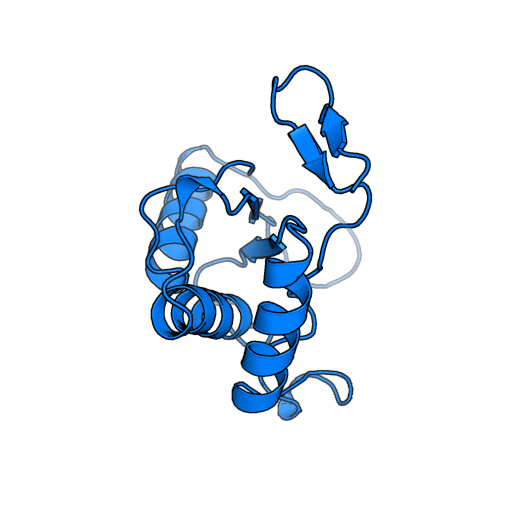 1.00 63.84 94 CYS A CA 1
ATOM 727 C C . CYS A 1 94 ? -2.681 12.188 -10.893 1.00 63.84 94 CYS A C 1
ATOM 729 O O . CYS A 1 94 ? -2.424 11.307 -11.720 1.00 63.84 94 CYS A O 1
ATOM 731 N N . PRO A 1 95 ? -3.173 13.380 -11.266 1.00 53.59 95 PRO A N 1
ATOM 732 C CA . PRO A 1 95 ? -3.105 13.810 -12.647 1.00 53.59 95 PRO A CA 1
ATOM 733 C C . PRO A 1 95 ? -1.644 13.988 -13.055 1.00 53.59 95 PRO A C 1
ATOM 735 O O . PRO A 1 95 ? -0.873 14.639 -12.355 1.00 53.59 95 PRO A O 1
ATOM 738 N N . THR A 1 96 ? -1.257 13.411 -14.188 1.00 52.25 96 THR A N 1
ATOM 739 C CA . THR A 1 96 ? 0.092 13.593 -14.735 1.00 52.25 96 THR A CA 1
ATOM 740 C C . THR A 1 96 ? 0.022 14.567 -15.906 1.00 52.25 96 THR A C 1
ATOM 742 O O . THR A 1 96 ? -0.419 14.212 -16.992 1.00 52.25 96 THR A O 1
ATOM 745 N N . SER A 1 97 ? 0.446 15.810 -15.689 1.00 40.53 97 SER A N 1
ATOM 746 C CA . SER A 1 97 ? 1.216 16.523 -16.710 1.00 40.53 97 SER A CA 1
ATOM 747 C C . SER A 1 97 ? 2.680 16.160 -16.482 1.00 40.53 97 SER A C 1
ATOM 749 O O . SER A 1 97 ? 3.059 15.787 -15.370 1.00 40.53 97 SER A O 1
ATOM 751 N N . HIS A 1 98 ? 3.489 16.202 -17.538 1.00 38.38 98 HIS A N 1
ATOM 752 C CA . HIS A 1 98 ? 4.933 16.005 -17.466 1.00 38.38 98 HIS A CA 1
ATOM 753 C C . HIS A 1 98 ? 5.524 16.651 -16.206 1.00 38.38 98 HIS A C 1
ATOM 755 O O . HIS A 1 98 ? 5.115 17.743 -15.820 1.00 38.38 98 HIS A O 1
ATOM 761 N N . PHE A 1 99 ? 6.486 15.966 -15.586 1.00 39.16 99 PHE A N 1
ATOM 762 C CA . PHE A 1 99 ? 7.288 16.413 -14.442 1.00 39.16 99 PHE A CA 1
ATOM 763 C C . PHE A 1 99 ? 8.207 17.588 -14.855 1.00 39.16 99 PHE A C 1
ATOM 765 O O . PHE A 1 99 ? 9.414 17.560 -14.657 1.00 39.16 99 PHE A O 1
ATOM 772 N N . HIS A 1 100 ? 7.644 18.594 -15.521 1.00 33.00 100 HIS A N 1
ATOM 773 C CA . HIS A 1 100 ? 8.273 19.842 -15.890 1.00 33.00 100 HIS A CA 1
ATOM 774 C C . HIS A 1 100 ? 7.544 20.936 -15.118 1.00 33.00 100 HIS A C 1
ATOM 776 O O . HIS A 1 100 ? 6.316 21.015 -15.134 1.00 33.00 100 HIS A O 1
ATOM 782 N N . LEU A 1 101 ? 8.320 21.734 -14.388 1.00 39.00 101 LEU A N 1
ATOM 783 C CA . LEU A 1 101 ? 7.842 22.880 -13.632 1.00 39.00 101 LEU A CA 1
ATOM 784 C C . LEU A 1 101 ? 6.856 23.732 -14.447 1.00 39.00 101 LEU A C 1
ATOM 786 O O . LEU A 1 101 ? 7.112 24.030 -15.611 1.00 39.00 101 LEU A O 1
ATOM 790 N N . SER A 1 102 ? 5.825 24.208 -13.744 1.00 36.53 102 SER A N 1
ATOM 791 C CA . SER A 1 102 ? 4.831 25.219 -14.125 1.00 36.53 102 SER A CA 1
ATOM 792 C C . SER A 1 102 ? 3.644 24.745 -14.983 1.00 36.53 102 SER A C 1
ATOM 794 O O . SER A 1 102 ? 3.793 24.148 -16.039 1.00 36.53 102 SER A O 1
ATOM 796 N N . VAL A 1 103 ? 2.446 25.112 -14.504 1.00 33.31 103 VAL A N 1
ATOM 797 C CA . VAL A 1 103 ? 1.108 24.971 -15.113 1.00 33.31 103 VAL A CA 1
ATOM 798 C C . VAL A 1 103 ? 0.378 23.637 -14.851 1.00 33.31 103 VAL A C 1
ATOM 800 O O . VAL A 1 103 ? 0.252 22.760 -15.702 1.00 33.31 103 VAL A O 1
ATOM 803 N N . CYS A 1 104 ? -0.210 23.529 -13.653 1.00 39.62 104 CYS A N 1
ATOM 804 C CA . CYS A 1 104 ? -1.193 22.505 -13.282 1.00 39.62 104 CYS A CA 1
ATOM 805 C C . CYS A 1 104 ? -2.561 22.753 -13.952 1.00 39.62 104 CYS A C 1
ATOM 807 O O . CYS A 1 104 ? -3.525 23.106 -13.280 1.00 39.62 104 CYS A O 1
ATOM 809 N N . HIS A 1 105 ? -2.678 22.545 -15.263 1.00 42.03 105 HIS A N 1
ATOM 810 C CA . HIS A 1 105 ? -3.985 22.415 -15.923 1.00 42.03 105 HIS A CA 1
ATOM 811 C C . HIS A 1 105 ? -4.164 20.994 -16.443 1.00 42.03 105 HIS A C 1
ATOM 813 O O . HIS A 1 105 ? -4.155 20.719 -17.640 1.00 42.03 105 HIS A O 1
ATOM 819 N N . THR A 1 106 ? -4.318 20.062 -15.509 1.00 51.25 106 THR A N 1
ATOM 820 C CA . THR A 1 106 ? -4.705 18.693 -15.827 1.00 51.25 106 THR A CA 1
ATOM 821 C C . THR A 1 106 ? -6.223 18.589 -15.792 1.00 51.25 106 THR A C 1
ATOM 823 O O . THR A 1 106 ? -6.860 18.777 -14.759 1.00 51.25 106 THR A O 1
ATOM 826 N N . HIS A 1 107 ? -6.821 18.319 -16.950 1.00 52.34 107 HIS A N 1
ATOM 827 C CA . HIS A 1 107 ? -8.250 18.059 -17.059 1.00 52.34 107 HIS A CA 1
ATOM 828 C C . HIS A 1 107 ? -8.553 16.671 -16.476 1.00 52.34 107 HIS A C 1
ATOM 830 O O . HIS A 1 107 ? -8.465 15.649 -17.157 1.00 52.34 107 HIS A O 1
ATOM 836 N N . VAL A 1 108 ? -8.862 16.628 -15.179 1.00 61.84 108 VAL A N 1
ATOM 837 C CA . VAL A 1 108 ? -9.295 15.411 -14.487 1.00 61.84 108 VAL A CA 1
ATOM 838 C C . VAL A 1 108 ? -10.785 15.213 -14.748 1.00 61.84 108 VAL A C 1
ATOM 840 O O . VAL A 1 108 ? -11.632 15.782 -14.067 1.00 61.84 108 VAL A O 1
ATOM 843 N N . HIS A 1 109 ? -11.115 14.412 -15.757 1.00 70.69 109 HIS A N 1
ATOM 844 C CA . HIS A 1 109 ? -12.498 14.013 -16.018 1.00 70.69 109 HIS A CA 1
ATOM 845 C C . HIS A 1 109 ? -12.886 12.783 -15.184 1.00 70.69 109 HIS A C 1
ATOM 847 O O . HIS A 1 109 ? -12.034 11.980 -14.809 1.00 70.69 109 HIS A O 1
ATOM 853 N N . SER A 1 110 ? -14.179 12.587 -14.923 1.00 76.12 110 SER A N 1
ATOM 854 C CA . SER A 1 110 ? -14.682 11.453 -14.127 1.00 76.12 110 SER A CA 1
ATOM 855 C C . SER A 1 110 ? -14.178 10.098 -14.642 1.00 76.12 110 SER A C 1
ATOM 857 O O . SER A 1 110 ? -13.693 9.282 -13.859 1.00 76.12 110 SER A O 1
ATOM 859 N N . GLY A 1 111 ? -14.182 9.888 -15.963 1.00 77.12 111 GLY A N 1
ATOM 860 C CA . GLY A 1 111 ? -13.652 8.671 -16.587 1.00 77.12 111 GLY A CA 1
ATOM 861 C C . GLY A 1 111 ? -12.174 8.404 -16.271 1.00 77.12 111 GLY A C 1
ATOM 862 O O . GLY A 1 111 ? -11.786 7.250 -16.096 1.00 77.12 111 GLY A O 1
ATOM 863 N N . TYR A 1 112 ? -11.358 9.452 -16.116 1.00 74.12 112 TYR A N 1
ATOM 864 C CA . TYR A 1 112 ? -9.950 9.323 -15.728 1.00 74.12 112 TYR A CA 1
ATOM 865 C C . TYR A 1 112 ? -9.807 8.759 -14.313 1.00 74.12 112 TYR A C 1
ATOM 867 O O . TYR A 1 112 ? -9.000 7.855 -14.081 1.00 74.12 112 TYR A O 1
ATOM 875 N N . ILE A 1 113 ? -10.605 9.278 -13.377 1.00 76.69 113 ILE A N 1
ATOM 876 C CA . ILE A 1 113 ? -10.586 8.843 -11.979 1.00 76.69 113 ILE A CA 1
ATOM 877 C C . ILE A 1 113 ? -11.019 7.377 -11.903 1.00 76.69 113 ILE A C 1
ATOM 879 O O . ILE A 1 113 ? -10.286 6.560 -11.352 1.00 76.69 113 ILE A O 1
ATOM 883 N N . PHE A 1 114 ? -12.144 7.019 -12.531 1.00 83.06 114 PHE A N 1
ATOM 884 C CA . PHE A 1 114 ? -12.655 5.645 -12.509 1.00 83.06 114 PHE A CA 1
ATOM 885 C C . PHE A 1 114 ? -11.685 4.640 -13.132 1.00 83.06 114 PHE A C 1
ATOM 887 O O . PHE A 1 114 ? -11.431 3.588 -12.546 1.00 83.06 114 PHE A O 1
ATOM 894 N N . ASN A 1 115 ? -11.091 4.965 -14.283 1.00 80.12 115 ASN A N 1
ATOM 895 C CA . ASN A 1 115 ? -10.127 4.075 -14.925 1.00 80.12 115 ASN A CA 1
ATOM 896 C C . ASN A 1 115 ? -8.850 3.906 -14.081 1.00 80.12 115 ASN A C 1
ATOM 898 O O . ASN A 1 115 ? -8.309 2.806 -13.966 1.00 80.12 115 ASN A O 1
ATOM 902 N N . SER A 1 116 ? -8.394 4.983 -13.435 1.00 76.25 116 SER A N 1
ATOM 903 C CA . SER A 1 116 ? -7.243 4.940 -12.525 1.00 76.25 116 SER A CA 1
ATOM 904 C C . SER A 1 116 ? -7.523 4.074 -11.295 1.00 76.25 116 SER A C 1
ATOM 906 O O . SER A 1 116 ? -6.686 3.250 -10.924 1.00 76.25 116 SER A O 1
ATOM 908 N N . VAL A 1 117 ? -8.708 4.209 -10.691 1.00 81.88 117 VAL A N 1
ATOM 909 C CA . VAL A 1 117 ? -9.149 3.364 -9.570 1.00 81.88 117 VAL A CA 1
ATOM 910 C C . VAL A 1 117 ? -9.176 1.901 -9.989 1.00 81.88 117 VAL A C 1
ATOM 912 O O . VAL A 1 117 ? -8.561 1.077 -9.317 1.00 81.88 117 VAL A O 1
ATOM 915 N N . LYS A 1 118 ? -9.803 1.585 -11.128 1.00 83.62 118 LYS A N 1
ATOM 916 C CA . LYS A 1 118 ? -9.904 0.213 -11.636 1.00 83.62 118 LYS A CA 1
ATOM 917 C C . LYS A 1 118 ? -8.528 -0.432 -11.809 1.00 83.62 118 LYS A C 1
ATOM 919 O O . LYS A 1 118 ? -8.286 -1.512 -11.283 1.00 83.62 118 LYS A O 1
ATOM 924 N N . LYS A 1 119 ? -7.589 0.277 -12.441 1.00 80.12 119 LYS A N 1
ATOM 925 C CA . LYS A 1 119 ? -6.211 -0.207 -12.601 1.00 80.12 119 LYS A CA 1
ATOM 926 C C . LYS A 1 119 ? -5.498 -0.388 -11.256 1.00 80.12 119 LYS A C 1
ATOM 928 O O . LYS A 1 119 ? -4.690 -1.295 -11.092 1.00 80.12 119 LYS A O 1
ATOM 933 N N . SER A 1 120 ? -5.782 0.477 -10.280 1.00 78.94 120 SER A N 1
ATOM 934 C CA . SER A 1 120 ? -5.237 0.343 -8.927 1.00 78.94 120 SER A CA 1
ATOM 935 C C . SER A 1 120 ? -5.724 -0.934 -8.242 1.00 78.94 120 SER A C 1
ATOM 937 O O . SER A 1 120 ? -4.901 -1.672 -7.707 1.00 78.94 120 SER A O 1
ATOM 939 N N . LEU A 1 121 ? -7.031 -1.203 -8.307 1.00 84.00 121 LEU A N 1
ATOM 940 C CA . LEU A 1 121 ? -7.656 -2.408 -7.757 1.00 84.00 121 LEU A CA 1
ATOM 941 C C . LEU A 1 121 ? -7.093 -3.677 -8.406 1.00 84.00 121 LEU A C 1
ATOM 943 O O . LEU A 1 121 ? -6.730 -4.608 -7.696 1.00 84.00 121 LEU A O 1
ATOM 947 N N . GLU A 1 122 ? -6.906 -3.677 -9.730 1.00 84.69 122 GLU A N 1
ATOM 948 C CA . GLU A 1 122 ? -6.283 -4.790 -10.461 1.00 84.69 122 GLU A CA 1
ATOM 949 C C . GLU A 1 122 ? -4.840 -5.058 -9.996 1.00 84.69 122 GLU A C 1
ATOM 951 O O . GLU A 1 122 ? -4.476 -6.204 -9.735 1.00 84.69 122 GLU A O 1
ATOM 956 N N . CYS A 1 123 ? -4.015 -4.015 -9.832 1.00 82.12 123 CYS A N 1
ATOM 957 C CA . CYS A 1 123 ? -2.640 -4.170 -9.344 1.00 82.12 123 CYS A CA 1
ATOM 958 C C . CYS A 1 123 ? -2.571 -4.633 -7.882 1.00 82.12 123 CYS A C 1
ATOM 960 O O . CYS A 1 123 ? -1.688 -5.414 -7.533 1.00 82.12 123 CYS A O 1
ATOM 962 N N . LEU A 1 124 ? -3.469 -4.124 -7.034 1.00 80.12 124 LEU A N 1
ATOM 963 C CA . LEU A 1 124 ? -3.571 -4.500 -5.621 1.00 80.12 124 LEU A CA 1
ATOM 964 C C . LEU A 1 124 ? -4.229 -5.872 -5.434 1.00 80.12 124 LEU A C 1
ATOM 966 O O . LEU A 1 124 ? -4.044 -6.493 -4.393 1.00 80.12 124 LEU A O 1
ATOM 970 N N . GLN A 1 125 ? -4.962 -6.350 -6.442 1.00 84.06 125 GLN A N 1
ATOM 971 C CA . GLN A 1 125 ? -5.781 -7.557 -6.388 1.00 84.06 125 GLN A CA 1
ATOM 972 C C . GLN A 1 125 ? -6.814 -7.506 -5.247 1.00 84.06 125 GLN A C 1
ATOM 974 O O . GLN A 1 125 ? -7.001 -8.499 -4.544 1.00 84.06 125 GLN A O 1
ATOM 979 N N . LEU A 1 126 ? -7.445 -6.340 -5.070 1.00 82.81 126 LEU A N 1
ATOM 980 C CA . LEU A 1 126 ? -8.475 -6.058 -4.064 1.00 82.81 126 LEU A CA 1
ATOM 981 C C . LEU A 1 126 ? -9.767 -5.600 -4.742 1.00 82.81 126 LEU A C 1
ATOM 983 O O . LEU A 1 126 ? -9.723 -4.979 -5.803 1.00 82.81 126 LEU A O 1
ATOM 987 N N . ASP A 1 127 ? -10.901 -5.834 -4.087 1.00 85.44 127 ASP A N 1
ATOM 988 C CA . ASP A 1 127 ? -12.218 -5.444 -4.608 1.00 85.44 127 ASP A CA 1
ATOM 989 C C . ASP A 1 127 ? -12.562 -3.967 -4.358 1.00 85.44 127 ASP A C 1
ATOM 991 O O . ASP A 1 127 ? -13.303 -3.353 -5.126 1.00 85.44 127 ASP A O 1
ATOM 995 N N . TYR A 1 128 ? -12.016 -3.373 -3.293 1.00 84.25 128 TYR A N 1
ATOM 996 C CA . TYR A 1 128 ? -12.266 -1.979 -2.927 1.00 84.25 128 TYR A CA 1
ATOM 997 C C . TYR A 1 128 ? -11.051 -1.325 -2.256 1.00 84.25 128 TYR A C 1
ATOM 999 O O . TYR A 1 128 ? -10.127 -1.989 -1.790 1.00 84.25 128 TYR A O 1
ATOM 1007 N N . VAL A 1 129 ? -11.075 0.009 -2.197 1.00 82.88 129 VAL A N 1
ATOM 1008 C CA . VAL A 1 129 ? -10.185 0.839 -1.370 1.00 82.88 129 VAL A CA 1
ATOM 1009 C C . VAL A 1 129 ? -11.038 1.675 -0.420 1.00 82.88 129 VAL A C 1
ATOM 1011 O O . VAL A 1 129 ? -12.159 2.045 -0.763 1.00 82.88 129 VAL A O 1
ATOM 1014 N N . ASN A 1 130 ? -10.528 1.984 0.770 1.00 84.00 130 ASN A N 1
ATOM 1015 C CA . ASN A 1 130 ? -11.276 2.745 1.774 1.00 84.00 130 ASN A CA 1
ATOM 1016 C C . ASN A 1 130 ? -11.269 4.251 1.484 1.00 84.00 130 ASN A C 1
ATOM 1018 O O . ASN A 1 130 ? -12.227 4.943 1.817 1.00 84.00 130 ASN A O 1
ATOM 1022 N N . VAL A 1 131 ? -10.177 4.763 0.904 1.00 81.88 131 VAL A N 1
ATOM 1023 C CA . VAL A 1 131 ? -9.979 6.194 0.613 1.00 81.88 131 VAL A CA 1
ATOM 1024 C C . VAL A 1 131 ? -9.283 6.366 -0.742 1.00 81.88 131 VAL A C 1
ATOM 1026 O O . VAL A 1 131 ? -8.384 5.584 -1.070 1.00 81.88 131 VAL A O 1
ATOM 1029 N N . LEU A 1 132 ? -9.700 7.385 -1.505 1.00 80.00 132 LEU A N 1
ATOM 1030 C CA . LEU A 1 132 ? -9.184 7.769 -2.827 1.00 80.00 132 LEU A CA 1
ATOM 1031 C C . LEU A 1 132 ? -8.579 9.186 -2.840 1.00 80.00 132 LEU A C 1
ATOM 1033 O O . LEU A 1 132 ? -9.109 10.036 -2.091 1.00 80.00 132 LEU A O 1
#

Foldseek 3Di:
DDWDQPPPLRDTADPDADELLQEADCVVPVSHDYLVVSLVVVVVVVVVLHEYEEEFDDDPDCRSNNLRSLLSQLCSCVVVVPPPVSYAYAYYYDQDDDPDDDDPPRPDDPVNVVVRLVVSCVSSVHPDHSYD